Protein AF-0000000087645306 (afdb_homodimer)

Radius of gyration: 18.83 Å; Cα contacts (8 Å, |Δi|>4): 66; chains: 2; bounding box: 45×42×51 Å

Sequence (128 aa):
MVRKKKLEETFRGDCQTYAFVTKKLIEKDPSLESQLRIALIENMEDLEKQVYEQVDVYLDTICDMVRKKKLEETFRGDCQTYAFVTKKLIEKDPSLESQLRIALIENMEDLEKQVYEQVDVYLDTICD

Structure (mmCIF, N/CA/C/O backbone):
data_AF-0000000087645306-model_v1
#
loop_
_entity.id
_entity.type
_entity.pdbx_description
1 polymer 'Periphilin-1 C-terminal domain-containing protein'
#
loop_
_atom_site.group_PDB
_atom_site.id
_atom_site.type_symbol
_atom_site.label_atom_id
_atom_site.label_alt_id
_atom_site.label_comp_id
_atom_site.label_asym_id
_atom_site.label_entity_id
_atom_site.label_seq_id
_atom_site.pdbx_PDB_ins_code
_atom_site.Cartn_x
_atom_site.Cartn_y
_atom_site.Cartn_z
_atom_site.occupancy
_atom_site.B_iso_or_equiv
_atom_site.auth_seq_id
_atom_site.auth_comp_id
_atom_site.auth_asym_id
_atom_site.auth_atom_id
_atom_site.pdbx_PDB_model_num
ATOM 1 N N . MET A 1 1 ? 21.625 17.625 -5.141 1 62.09 1 MET A N 1
ATOM 2 C CA . MET A 1 1 ? 21.781 16.828 -3.932 1 62.09 1 MET A CA 1
ATOM 3 C C . MET A 1 1 ? 20.453 16.719 -3.186 1 62.09 1 MET A C 1
ATOM 5 O O . MET A 1 1 ? 20.031 15.617 -2.799 1 62.09 1 MET A O 1
ATOM 9 N N . VAL A 1 2 ? 19.703 17.781 -3.182 1 69.94 2 VAL A N 1
ATOM 10 C CA . VAL A 1 2 ? 18.484 17.859 -2.391 1 69.94 2 VAL A CA 1
ATOM 11 C C . VAL A 1 2 ? 17.375 17.047 -3.057 1 69.94 2 VAL A C 1
ATOM 13 O O . VAL A 1 2 ? 16.656 16.297 -2.387 1 69.94 2 VAL A O 1
ATOM 16 N N . ARG A 1 3 ? 17.438 16.922 -4.355 1 81.88 3 ARG A N 1
ATOM 17 C CA . ARG A 1 3 ? 16.359 16.234 -5.047 1 81.88 3 ARG A CA 1
ATOM 18 C C . ARG A 1 3 ? 16.547 14.727 -5.02 1 81.88 3 ARG A C 1
ATOM 20 O O . ARG A 1 3 ? 15.578 13.977 -4.895 1 81.88 3 ARG A O 1
ATOM 27 N N . LYS A 1 4 ? 17.797 14.453 -5.113 1 84.94 4 LYS A N 1
ATOM 28 C CA . LYS A 1 4 ? 18.094 13.023 -5.062 1 84.94 4 LYS A CA 1
ATOM 29 C C . LYS A 1 4 ? 17.656 12.422 -3.725 1 84.94 4 LYS A C 1
ATOM 31 O O . LYS A 1 4 ? 17.062 11.344 -3.684 1 84.94 4 LYS A O 1
ATOM 36 N N . LYS A 1 5 ? 17.875 13.203 -2.686 1 88.06 5 LYS A N 1
ATOM 37 C CA . LYS A 1 5 ? 17.5 12.719 -1.357 1 88.06 5 LYS A CA 1
ATOM 38 C C . LYS A 1 5 ? 15.992 12.57 -1.229 1 88.06 5 LYS A C 1
ATOM 40 O O . LYS A 1 5 ? 15.508 11.594 -0.658 1 88.06 5 LYS A O 1
ATOM 45 N N . LYS A 1 6 ? 15.305 13.477 -1.748 1 91.62 6 LYS A N 1
ATOM 46 C CA . LYS A 1 6 ? 13.844 13.406 -1.711 1 91.62 6 LYS A CA 1
ATOM 47 C C . LYS A 1 6 ? 13.328 12.219 -2.516 1 91.62 6 LYS A C 1
ATOM 49 O O . LYS A 1 6 ? 12.398 11.531 -2.092 1 91.62 6 LYS A O 1
ATOM 54 N N . LEU A 1 7 ? 13.969 11.938 -3.604 1 92.12 7 LEU A N 1
ATOM 55 C CA . LEU A 1 7 ? 13.578 10.812 -4.441 1 92.12 7 LEU A CA 1
ATOM 56 C C . LEU A 1 7 ? 13.836 9.492 -3.73 1 92.12 7 LEU A C 1
ATOM 58 O O . LEU A 1 7 ? 13.008 8.578 -3.789 1 92.12 7 LEU A O 1
ATOM 62 N N . GLU A 1 8 ? 14.914 9.484 -3.092 1 91.06 8 GLU A N 1
ATOM 63 C CA . GLU A 1 8 ? 15.266 8.281 -2.342 1 91.06 8 GLU A CA 1
ATOM 64 C C . GLU A 1 8 ? 14.281 8.031 -1.199 1 91.06 8 GLU A C 1
ATOM 66 O O . GLU A 1 8 ? 13.914 6.891 -0.924 1 91.06 8 GLU A O 1
ATOM 71 N N . GLU A 1 9 ? 13.906 9.039 -0.557 1 94.06 9 GLU A N 1
ATOM 72 C CA . GLU A 1 9 ? 12.938 8.93 0.531 1 94.06 9 GLU A CA 1
ATOM 73 C C . GLU A 1 9 ? 11.578 8.469 0.016 1 94.06 9 GLU A C 1
ATOM 75 O O . GLU A 1 9 ? 10.922 7.633 0.642 1 94.06 9 GLU A O 1
ATOM 80 N N . THR A 1 10 ? 11.188 8.953 -1.104 1 94.94 10 THR A N 1
ATOM 81 C CA . THR A 1 10 ? 9.938 8.539 -1.727 1 94.94 10 THR A CA 1
ATOM 82 C C . THR A 1 10 ? 9.992 7.07 -2.135 1 94.94 10 THR A C 1
ATOM 84 O O . THR A 1 10 ? 9.047 6.316 -1.907 1 94.94 10 THR A O 1
ATOM 87 N N . PHE A 1 11 ? 11.148 6.75 -2.645 1 96.06 11 PHE A N 1
ATOM 88 C CA . PHE A 1 11 ? 11.336 5.363 -3.055 1 96.06 11 PHE A CA 1
ATOM 89 C C . PHE A 1 11 ? 11.258 4.43 -1.854 1 96.06 11 PHE A C 1
ATOM 91 O O . PHE A 1 11 ? 10.57 3.402 -1.902 1 96.06 11 PHE A O 1
ATOM 98 N N . ARG A 1 12 ? 11.906 4.789 -0.846 1 95.5 12 ARG A N 1
ATOM 99 C CA . ARG A 1 12 ? 11.875 3.986 0.371 1 95.5 12 ARG A CA 1
ATOM 100 C C . ARG A 1 12 ? 10.445 3.854 0.9 1 95.5 12 ARG A C 1
ATOM 102 O O . ARG A 1 12 ? 10.031 2.766 1.302 1 95.5 12 ARG A O 1
ATOM 109 N N . GLY A 1 13 ? 9.719 4.906 1.001 1 97.06 13 GLY A N 1
ATOM 110 C CA . GLY A 1 13 ? 8.328 4.887 1.426 1 97.06 13 GLY A CA 1
ATOM 111 C C . GLY A 1 13 ? 7.457 3.992 0.566 1 97.06 13 GLY A C 1
ATOM 112 O O . GLY A 1 13 ? 6.633 3.236 1.085 1 97.06 13 GLY A O 1
ATOM 113 N N . ASP A 1 14 ? 7.688 4.023 -0.735 1 96.88 14 ASP A N 1
ATOM 114 C CA . ASP A 1 14 ? 6.934 3.172 -1.652 1 96.88 14 ASP A CA 1
ATOM 115 C C . ASP A 1 14 ? 7.238 1.697 -1.406 1 96.88 14 ASP A C 1
ATOM 117 O O . ASP A 1 14 ? 6.324 0.879 -1.294 1 96.88 14 ASP A O 1
ATOM 121 N N . CYS A 1 15 ? 8.531 1.447 -1.268 1 97.12 15 CYS A N 1
ATOM 122 C CA . CYS A 1 15 ? 8.93 0.069 -1.008 1 97.12 15 CYS A CA 1
ATOM 123 C C . CYS A 1 15 ? 8.258 -0.465 0.254 1 97.12 15 CYS A C 1
ATOM 125 O O . CYS A 1 15 ? 7.773 -1.598 0.272 1 97.12 15 CYS A O 1
ATOM 127 N N . GLN A 1 16 ? 8.188 0.342 1.232 1 97.62 16 GLN A N 1
ATOM 128 C CA . GLN A 1 16 ? 7.578 -0.067 2.494 1 97.62 16 GLN A CA 1
ATOM 129 C C . GLN A 1 16 ? 6.078 -0.294 2.33 1 97.62 16 GLN A C 1
ATOM 131 O O . GLN A 1 16 ? 5.535 -1.277 2.84 1 97.62 16 GLN A O 1
ATOM 136 N N . THR A 1 17 ? 5.48 0.598 1.685 1 98.25 17 THR A N 1
ATOM 137 C CA . THR A 1 17 ? 4.039 0.498 1.475 1 98.25 17 THR A CA 1
ATOM 138 C C . THR A 1 17 ? 3.695 -0.76 0.682 1 98.25 17 THR A C 1
ATOM 140 O O . THR A 1 17 ? 2.805 -1.52 1.068 1 98.25 17 THR A O 1
ATOM 143 N N . TYR A 1 18 ? 4.434 -1.032 -0.385 1 98.62 18 TYR A N 1
ATOM 144 C CA . TYR A 1 18 ? 4.188 -2.223 -1.19 1 98.62 18 TYR A CA 1
ATOM 145 C C . TYR A 1 18 ? 4.398 -3.49 -0.369 1 98.62 18 TYR A C 1
ATOM 147 O O . TYR A 1 18 ? 3.604 -4.43 -0.451 1 98.62 18 TYR A O 1
ATOM 155 N N . ALA A 1 19 ? 5.453 -3.488 0.376 1 98.56 19 ALA A N 1
ATOM 156 C CA . ALA A 1 19 ? 5.762 -4.66 1.193 1 98.56 19 ALA A CA 1
ATOM 157 C C . ALA A 1 19 ? 4.684 -4.898 2.242 1 98.56 19 ALA A C 1
ATOM 159 O O . ALA A 1 19 ? 4.254 -6.035 2.453 1 98.56 19 ALA A O 1
ATOM 160 N N . PHE A 1 20 ? 4.27 -3.846 2.912 1 98.56 20 PHE A N 1
ATOM 161 C CA . PHE A 1 20 ? 3.264 -3.957 3.965 1 98.56 20 PHE A CA 1
ATOM 162 C C . PHE A 1 20 ? 1.954 -4.5 3.406 1 98.56 20 PHE A C 1
ATOM 164 O O . PHE A 1 20 ? 1.396 -5.461 3.939 1 98.56 20 PHE A O 1
ATOM 171 N N . VAL A 1 21 ? 1.484 -3.904 2.344 1 98.56 21 VAL A N 1
ATOM 172 C CA . VAL A 1 21 ? 0.206 -4.312 1.77 1 98.56 21 VAL A CA 1
ATOM 173 C C . VAL A 1 21 ? 0.307 -5.746 1.247 1 98.56 21 VAL A C 1
ATOM 175 O O . VAL A 1 21 ? -0.593 -6.559 1.469 1 98.56 21 VAL A O 1
ATOM 178 N N . THR A 1 22 ? 1.424 -6.008 0.627 1 98.81 22 THR A N 1
ATOM 179 C CA . THR A 1 22 ? 1.621 -7.355 0.106 1 98.81 22 THR A CA 1
ATOM 180 C C . THR A 1 22 ? 1.586 -8.383 1.235 1 98.81 22 THR A C 1
ATOM 182 O O . THR A 1 22 ? 0.963 -9.438 1.103 1 98.81 22 THR A O 1
ATOM 185 N N . LYS A 1 23 ? 2.219 -8.031 2.35 1 98.75 23 LYS A N 1
ATOM 186 C CA . LYS A 1 23 ? 2.209 -8.906 3.516 1 98.75 23 LYS A CA 1
ATOM 187 C C . LYS A 1 23 ? 0.789 -9.125 4.027 1 98.75 23 LYS A C 1
ATOM 189 O O . LYS A 1 23 ? 0.413 -10.25 4.371 1 98.75 23 LYS A O 1
ATOM 194 N N . LYS A 1 24 ? -0.062 -8.094 4.047 1 98.56 24 LYS A N 1
ATOM 195 C CA . LYS A 1 24 ? -1.438 -8.188 4.523 1 98.56 24 LYS A CA 1
ATOM 196 C C . LYS A 1 24 ? -2.277 -9.07 3.598 1 98.56 24 LYS A C 1
ATOM 198 O O . LYS A 1 24 ? -3.145 -9.812 4.059 1 98.56 24 LYS A O 1
ATOM 203 N N . LEU A 1 25 ? -1.964 -9.008 2.334 1 98.56 25 LEU A N 1
ATOM 204 C CA . LEU A 1 25 ? -2.664 -9.844 1.363 1 98.56 25 LEU A CA 1
ATOM 205 C C . LEU A 1 25 ? -2.299 -11.312 1.548 1 98.56 25 LEU A C 1
ATOM 207 O O . LEU A 1 25 ? -3.17 -12.188 1.496 1 98.56 25 LEU A O 1
ATOM 211 N N . ILE A 1 26 ? -1.033 -11.562 1.793 1 98.69 26 ILE A N 1
ATOM 212 C CA . ILE A 1 26 ? -0.548 -12.922 2.004 1 98.69 26 ILE A CA 1
ATOM 213 C C . ILE A 1 26 ? -1.15 -13.492 3.287 1 98.69 26 ILE A C 1
ATOM 215 O O . ILE A 1 26 ? -1.477 -14.68 3.355 1 98.69 26 ILE A O 1
ATOM 219 N N . GLU A 1 27 ? -1.313 -12.695 4.297 1 98.12 27 GLU A N 1
ATOM 220 C CA . GLU A 1 27 ? -1.934 -13.133 5.547 1 98.12 27 GLU A CA 1
ATOM 221 C C . GLU A 1 27 ? -3.355 -13.625 5.309 1 98.12 27 GLU A C 1
ATOM 223 O O . GLU A 1 27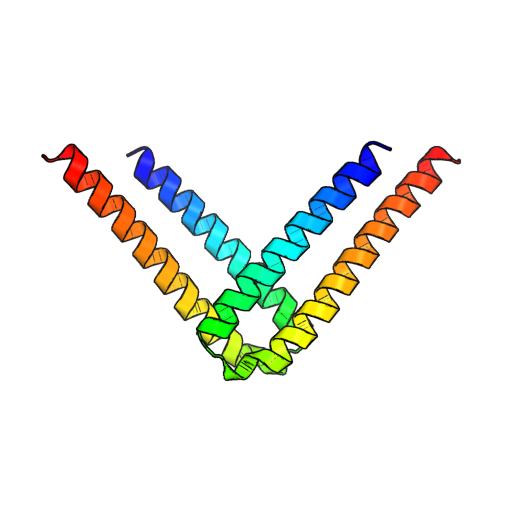 ? -3.826 -14.531 6.004 1 98.12 27 GLU A O 1
ATOM 228 N N . LYS A 1 28 ? -4.012 -13.094 4.359 1 97.62 28 LYS A N 1
ATOM 229 C CA . LYS A 1 28 ? -5.375 -13.516 4.047 1 97.62 28 LYS A CA 1
ATOM 230 C C . LYS A 1 28 ? -5.387 -14.805 3.238 1 97.62 28 LYS A C 1
ATOM 232 O O . LYS A 1 28 ? -6.324 -15.602 3.338 1 97.62 28 LYS A O 1
ATOM 237 N N . ASP A 1 29 ? -4.414 -14.953 2.35 1 97.38 29 ASP A N 1
ATOM 238 C CA . ASP A 1 29 ? -4.273 -16.172 1.554 1 97.38 29 ASP A CA 1
ATOM 239 C C . ASP A 1 29 ? -2.803 -16.547 1.388 1 97.38 29 ASP A C 1
ATOM 241 O O . ASP A 1 29 ? -2.164 -16.156 0.405 1 97.38 29 ASP A O 1
ATOM 245 N N . PRO A 1 30 ? -2.25 -17.328 2.279 1 97.56 30 PRO A N 1
ATOM 246 C CA . PRO A 1 30 ? -0.826 -17.672 2.289 1 97.56 30 PRO A CA 1
ATOM 247 C C . PRO A 1 30 ? -0.393 -18.438 1.036 1 97.56 30 PRO A C 1
ATOM 249 O O . PRO A 1 30 ? 0.803 -18.516 0.745 1 97.56 30 PRO A O 1
ATOM 252 N N . SER A 1 31 ? -1.362 -18.984 0.331 1 96.94 31 SER A N 1
ATOM 253 C CA . SER A 1 31 ? -1.011 -19.734 -0.873 1 96.94 31 SER A CA 1
ATOM 254 C C . SER A 1 31 ? -0.48 -18.812 -1.962 1 96.94 31 SER A C 1
ATOM 256 O O . SER A 1 31 ? 0.152 -19.266 -2.918 1 96.94 31 SER A O 1
ATOM 258 N N . LEU A 1 32 ? -0.688 -17.578 -1.848 1 97.44 32 LEU A N 1
ATOM 259 C CA . LEU A 1 32 ? -0.304 -16.578 -2.84 1 97.44 32 LEU A CA 1
ATOM 260 C C . LEU A 1 32 ? 1.117 -16.078 -2.594 1 97.44 32 LEU A C 1
ATOM 262 O O . LEU A 1 32 ? 1.655 -15.305 -3.385 1 97.44 32 LEU A O 1
ATOM 266 N N . GLU A 1 33 ? 1.777 -16.5 -1.559 1 97.94 33 GLU A N 1
ATOM 267 C CA . GLU A 1 33 ? 3.033 -15.914 -1.104 1 97.94 33 GLU A CA 1
ATOM 268 C C . GLU A 1 33 ? 4.07 -15.891 -2.223 1 97.94 33 GLU A C 1
ATOM 270 O O . GLU A 1 33 ? 4.66 -14.844 -2.508 1 97.94 33 GLU A O 1
ATOM 275 N N . SER A 1 34 ? 4.27 -17 -2.877 1 98.31 34 SER A N 1
ATOM 276 C CA . SER A 1 34 ? 5.328 -17.078 -3.881 1 98.31 34 SER A CA 1
ATOM 277 C C . SER A 1 34 ? 5.055 -16.141 -5.051 1 98.31 34 SER A C 1
ATOM 279 O O . SER A 1 34 ? 5.941 -15.391 -5.473 1 98.31 34 SER A O 1
ATOM 281 N N . GLN A 1 35 ? 3.824 -16.156 -5.539 1 98 35 GLN A N 1
ATOM 282 C CA . GLN A 1 35 ? 3.473 -15.305 -6.672 1 98 35 GLN A CA 1
ATOM 283 C C . GLN A 1 35 ? 3.531 -13.828 -6.289 1 98 35 GLN A C 1
ATOM 285 O O . GLN A 1 35 ? 4.023 -13.008 -7.062 1 98 35 GLN A O 1
ATOM 290 N N . LEU A 1 36 ? 3.105 -13.57 -5.137 1 98.44 36 LEU A N 1
ATOM 291 C CA . LEU A 1 36 ? 3.092 -12.18 -4.703 1 98.44 36 LEU A CA 1
ATOM 292 C C . LEU A 1 36 ? 4.504 -11.68 -4.434 1 98.44 36 LEU A C 1
ATOM 294 O O . LEU A 1 36 ? 4.809 -10.5 -4.66 1 98.44 36 LEU A O 1
ATOM 298 N N . ARG A 1 37 ? 5.371 -12.547 -3.99 1 97.88 37 ARG A N 1
ATOM 299 C CA . ARG A 1 37 ? 6.766 -12.164 -3.801 1 97.88 37 ARG A CA 1
ATOM 300 C C . ARG A 1 37 ? 7.414 -11.781 -5.125 1 97.88 37 ARG A C 1
ATOM 302 O O . ARG A 1 37 ? 8.148 -10.789 -5.203 1 97.88 37 ARG A O 1
ATOM 309 N N . ILE A 1 38 ? 7.137 -12.5 -6.16 1 98.62 38 ILE A N 1
ATOM 310 C CA . ILE A 1 38 ? 7.688 -12.219 -7.48 1 98.62 38 ILE A CA 1
ATOM 311 C C . ILE A 1 38 ? 7.145 -10.891 -8 1 98.62 38 ILE A C 1
ATOM 313 O O . ILE A 1 38 ? 7.91 -10.047 -8.477 1 98.62 38 ILE A O 1
ATOM 317 N N . ALA A 1 39 ? 5.816 -10.758 -7.879 1 98.19 39 ALA A N 1
ATOM 318 C CA . ALA A 1 39 ? 5.18 -9.523 -8.336 1 98.19 39 ALA A CA 1
ATOM 319 C C . ALA A 1 39 ? 5.715 -8.32 -7.574 1 98.19 39 ALA A C 1
ATOM 321 O O . ALA A 1 39 ? 5.922 -7.25 -8.156 1 98.19 39 ALA A O 1
ATOM 322 N N . LEU A 1 40 ? 5.957 -8.43 -6.273 1 98.38 40 LEU A N 1
ATOM 323 C CA . LEU A 1 40 ? 6.496 -7.359 -5.441 1 98.38 40 LEU A CA 1
ATOM 324 C C . LEU A 1 40 ? 7.895 -6.965 -5.906 1 98.38 40 LEU A C 1
ATOM 326 O O . LEU A 1 40 ? 8.195 -5.777 -6.047 1 98.38 40 LEU A O 1
ATOM 330 N N . ILE A 1 41 ? 8.727 -7.93 -6.168 1 98.31 41 ILE A N 1
ATOM 331 C CA . ILE A 1 41 ? 10.102 -7.684 -6.605 1 98.31 41 ILE A CA 1
ATOM 332 C C . ILE A 1 41 ? 10.086 -6.93 -7.934 1 98.31 41 ILE A C 1
ATOM 334 O O . ILE A 1 41 ? 10.805 -5.938 -8.094 1 98.31 41 ILE A O 1
ATOM 338 N N . GLU A 1 42 ? 9.281 -7.34 -8.805 1 98.06 42 GLU A N 1
ATOM 339 C CA . GLU A 1 42 ? 9.18 -6.672 -10.102 1 98.06 42 GLU A CA 1
ATOM 340 C C . GLU A 1 42 ? 8.703 -5.234 -9.945 1 98.06 42 GLU A C 1
ATOM 342 O O . GLU A 1 42 ? 9.164 -4.34 -10.656 1 98.06 42 GLU A O 1
ATOM 347 N N . ASN A 1 43 ? 7.773 -5.055 -9.062 1 97.81 43 ASN A N 1
ATOM 348 C CA . ASN A 1 43 ? 7.289 -3.699 -8.812 1 97.81 43 ASN A CA 1
ATOM 349 C C . ASN A 1 43 ? 8.367 -2.822 -8.195 1 97.81 43 ASN A C 1
ATOM 351 O O . ASN A 1 43 ? 8.5 -1.647 -8.547 1 97.81 43 ASN A O 1
ATOM 355 N N . MET A 1 44 ? 9.133 -3.334 -7.254 1 97.38 44 MET A N 1
ATOM 356 C CA . MET A 1 44 ? 10.211 -2.574 -6.625 1 97.38 44 MET A CA 1
ATOM 357 C C . MET A 1 44 ? 11.289 -2.211 -7.641 1 97.38 44 MET A C 1
ATOM 359 O O . MET A 1 44 ? 11.875 -1.129 -7.57 1 97.38 44 MET A O 1
ATOM 363 N N . GLU A 1 45 ? 11.484 -3.066 -8.578 1 96.75 45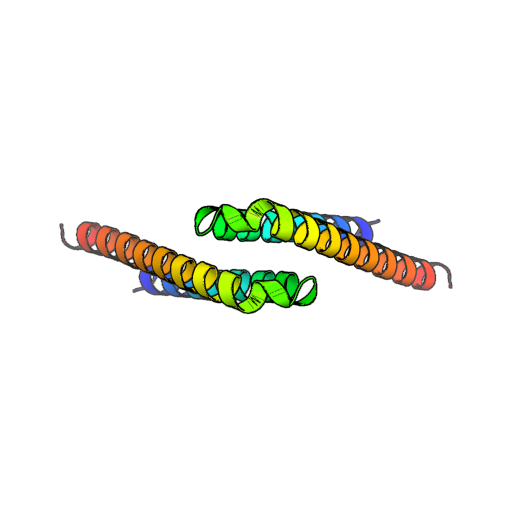 GLU A N 1
ATOM 364 C CA . GLU A 1 45 ? 12.406 -2.781 -9.68 1 96.75 45 GLU A CA 1
ATOM 365 C C . GLU A 1 45 ? 11.891 -1.638 -10.547 1 96.75 45 GLU A C 1
ATOM 367 O O . GLU A 1 45 ? 12.656 -0.761 -10.945 1 96.75 45 GLU A O 1
ATOM 372 N N . ASP A 1 46 ? 10.68 -1.725 -10.836 1 96.56 46 ASP A N 1
ATOM 373 C CA . ASP A 1 46 ? 10.078 -0.663 -11.633 1 96.56 46 ASP A CA 1
ATOM 374 C C . ASP A 1 46 ? 10.164 0.682 -10.914 1 96.56 46 ASP A C 1
ATOM 376 O O . ASP A 1 46 ? 10.406 1.714 -11.539 1 96.56 46 ASP A O 1
ATOM 380 N N . LEU A 1 47 ? 9.891 0.672 -9.633 1 96 47 LEU A N 1
ATOM 381 C CA . LEU A 1 47 ? 9.992 1.887 -8.836 1 96 47 LEU A CA 1
ATOM 382 C C . LEU A 1 47 ? 11.422 2.428 -8.844 1 96 47 LEU A C 1
ATOM 384 O O . LEU A 1 47 ? 11.625 3.639 -8.938 1 96 47 LEU A O 1
ATOM 388 N N . GLU A 1 48 ? 12.352 1.577 -8.773 1 95.12 48 GLU A N 1
ATOM 389 C CA . GLU A 1 48 ? 13.75 1.989 -8.789 1 95.12 48 GLU A CA 1
ATOM 390 C C . GLU A 1 48 ? 14.109 2.662 -10.117 1 95.12 48 GLU A C 1
ATOM 392 O O . GLU A 1 48 ? 14.781 3.697 -10.125 1 95.12 48 GLU A O 1
ATOM 397 N N . LYS A 1 49 ? 13.695 2.064 -11.133 1 94.81 49 LYS A N 1
ATOM 398 C CA . LYS A 1 49 ? 13.969 2.623 -12.453 1 94.81 49 LYS A CA 1
ATOM 399 C C . LYS A 1 49 ? 13.383 4.027 -12.586 1 94.81 49 LYS A C 1
ATOM 401 O O . LYS A 1 49 ? 13.984 4.898 -13.211 1 94.81 49 LYS A O 1
ATOM 406 N N . GLN A 1 50 ? 12.25 4.188 -12.055 1 91.75 50 GLN A N 1
ATOM 407 C CA . GLN A 1 50 ? 11.594 5.492 -12.109 1 91.75 50 GLN A CA 1
ATOM 408 C C . GLN A 1 50 ? 12.406 6.543 -11.359 1 91.75 50 GLN A C 1
ATOM 410 O O . GLN A 1 50 ? 12.445 7.707 -11.766 1 91.75 50 GLN A O 1
ATOM 415 N N . VAL A 1 51 ? 13.023 6.113 -10.242 1 91.62 51 VAL A N 1
ATOM 416 C CA . VAL A 1 51 ? 13.875 7.023 -9.484 1 91.62 51 VAL A CA 1
ATOM 417 C C . VAL A 1 51 ? 15.055 7.461 -10.344 1 91.62 51 VAL A C 1
ATOM 419 O O . VAL A 1 51 ? 15.383 8.648 -10.398 1 91.62 51 VAL A O 1
ATOM 422 N N . TYR A 1 52 ? 15.664 6.52 -11.031 1 89.06 52 TYR A N 1
ATOM 423 C CA . TYR A 1 52 ? 16.812 6.836 -11.883 1 89.06 52 TYR A CA 1
ATOM 424 C C . TYR A 1 52 ? 16.422 7.805 -12.992 1 89.06 52 TYR A C 1
ATOM 426 O O . TYR A 1 52 ? 17.172 8.734 -13.305 1 89.06 52 TYR A O 1
ATOM 434 N N . GLU A 1 53 ? 15.281 7.508 -13.555 1 90.38 53 GLU A N 1
ATOM 435 C CA . GLU A 1 53 ? 14.805 8.391 -14.617 1 90.38 53 GLU A CA 1
ATOM 436 C C . GLU A 1 53 ? 14.648 9.82 -14.117 1 90.38 53 GLU A C 1
ATOM 438 O O . GLU A 1 53 ? 14.977 10.773 -14.828 1 90.38 53 GLU A O 1
ATOM 443 N N . GLN A 1 54 ? 14.242 9.945 -12.922 1 89.69 54 GLN A N 1
ATOM 444 C CA . GLN A 1 54 ? 14.023 11.273 -12.352 1 89.69 54 GLN A CA 1
ATOM 445 C C . GLN A 1 54 ? 15.352 11.961 -12.039 1 89.69 54 GLN A C 1
ATOM 447 O O . GLN A 1 54 ? 15.477 13.172 -12.203 1 89.69 54 GLN A O 1
ATOM 452 N N . VAL A 1 55 ? 16.266 11.203 -11.57 1 87.88 55 VAL A N 1
ATOM 453 C CA . VAL A 1 55 ? 17.594 11.75 -11.266 1 87.88 55 VAL A CA 1
ATOM 454 C C . VAL A 1 55 ? 18.281 12.164 -12.555 1 87.88 55 VAL A C 1
ATOM 456 O O . VAL A 1 55 ? 18.938 13.211 -12.609 1 87.88 55 VAL A O 1
ATOM 459 N N . ASP A 1 56 ? 18.188 11.336 -13.625 1 85.69 56 ASP A N 1
ATOM 460 C CA . ASP A 1 56 ? 18.797 11.633 -14.922 1 85.69 56 ASP A CA 1
ATOM 461 C C . ASP A 1 56 ? 18.25 12.938 -15.5 1 85.69 56 ASP A C 1
ATOM 463 O O . ASP A 1 56 ? 19.016 13.742 -16.047 1 85.69 56 ASP A O 1
ATOM 467 N N . VAL A 1 57 ? 16.984 13.047 -15.391 1 84.56 57 VAL A N 1
ATOM 468 C CA . VAL A 1 57 ? 16.359 14.25 -15.922 1 84.56 57 VAL A CA 1
ATOM 469 C C . VAL A 1 57 ? 16.859 15.469 -15.164 1 84.56 57 VAL A C 1
ATOM 471 O O . VAL A 1 57 ? 17.109 16.516 -15.758 1 84.56 57 VAL A O 1
ATOM 474 N N . TYR A 1 58 ? 16.984 15.273 -13.875 1 84.5 58 TYR A N 1
ATOM 475 C CA . TYR A 1 58 ? 17.469 16.375 -13.039 1 84.5 58 TYR A CA 1
ATOM 476 C C . TYR A 1 58 ? 18.906 16.734 -13.383 1 84.5 58 TYR A C 1
ATOM 478 O O . TYR A 1 58 ? 19.25 17.906 -13.469 1 84.5 58 TYR A O 1
ATOM 486 N N . LEU A 1 59 ? 19.75 15.75 -13.578 1 83.38 59 LEU A N 1
ATOM 487 C CA . LEU A 1 59 ? 21.141 15.984 -13.93 1 83.38 59 LEU A CA 1
ATOM 488 C C . LEU A 1 59 ? 21.25 16.656 -15.297 1 83.38 59 LEU A C 1
ATOM 490 O O . LEU A 1 59 ? 22.094 17.531 -15.492 1 83.38 59 LEU A O 1
ATOM 494 N N . ASP A 1 60 ? 20.5 16.266 -16.266 1 84.38 60 ASP A N 1
ATOM 495 C CA . ASP A 1 60 ? 20.484 16.875 -17.594 1 84.38 60 ASP A CA 1
ATOM 496 C C . ASP A 1 60 ? 20.078 18.344 -17.516 1 84.38 60 ASP A C 1
ATOM 498 O O . ASP A 1 60 ? 20.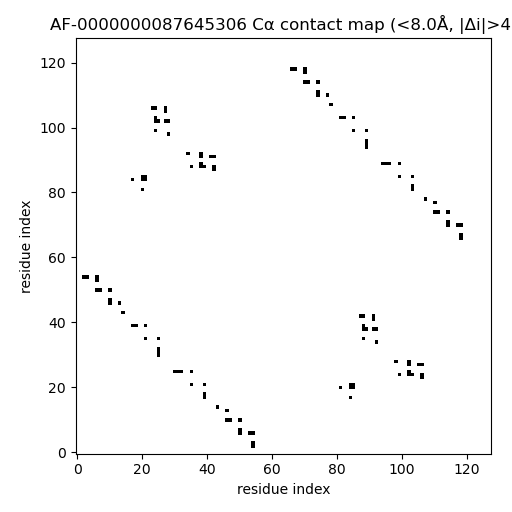594 19.172 -18.281 1 84.38 60 ASP A O 1
ATOM 502 N N . THR A 1 61 ? 19.219 18.625 -16.594 1 81.69 61 THR A N 1
ATOM 503 C CA . THR A 1 61 ? 18.703 19.984 -16.469 1 81.69 61 THR A CA 1
ATOM 504 C C . THR A 1 61 ? 19.75 20.906 -15.859 1 81.69 61 THR A C 1
ATOM 506 O O . THR A 1 61 ? 19.812 22.094 -16.188 1 81.69 61 THR A O 1
ATOM 509 N N . ILE A 1 62 ? 20.609 20.328 -15.023 1 78.69 62 ILE A N 1
ATOM 510 C CA . ILE A 1 62 ? 21.625 21.156 -14.375 1 78.69 62 ILE A CA 1
ATOM 511 C C . ILE A 1 62 ? 22.859 21.234 -15.25 1 78.69 62 ILE A C 1
ATOM 513 O O . ILE A 1 62 ? 23.594 22.234 -15.227 1 78.69 62 ILE A O 1
ATOM 517 N N . CYS A 1 63 ? 23.203 20.297 -16 1 73.56 63 CYS A N 1
ATOM 518 C CA . CYS A 1 63 ? 24.422 20.219 -16.812 1 73.56 63 CYS A CA 1
ATOM 519 C C . CYS A 1 63 ? 24.2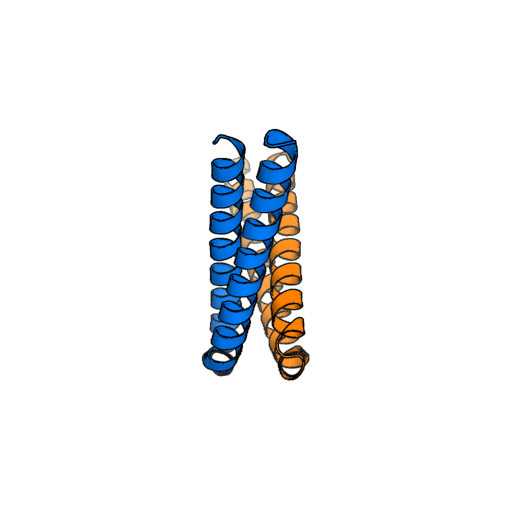5 20.953 -18.125 1 73.56 63 CYS A C 1
ATOM 521 O O . CYS A 1 63 ? 25.234 21.297 -18.781 1 73.56 63 CYS A O 1
ATOM 523 N N . ASP A 1 64 ? 23.125 21.203 -18.625 1 61.78 64 ASP A N 1
ATOM 524 C CA . ASP A 1 64 ? 22.906 22.078 -19.781 1 61.78 64 ASP A CA 1
ATOM 525 C C . ASP A 1 64 ? 22.875 23.547 -19.359 1 61.78 64 ASP A C 1
ATOM 527 O O . ASP A 1 64 ? 23.359 24.406 -20.094 1 61.78 64 ASP A O 1
ATOM 531 N N . MET B 1 1 ? -16.875 14.211 17.453 1 62.66 1 MET B N 1
ATOM 532 C CA . MET B 1 1 ? -17.109 14.508 16.047 1 62.66 1 MET B CA 1
ATOM 533 C C . MET B 1 1 ? -15.781 14.594 15.281 1 62.66 1 MET B C 1
ATOM 535 O O . MET B 1 1 ? -15.633 13.977 14.227 1 62.66 1 MET B O 1
ATOM 539 N N . VAL B 1 2 ? -14.812 15.148 15.914 1 69.75 2 VAL B N 1
ATOM 540 C CA . VAL B 1 2 ? -13.531 15.422 15.273 1 69.75 2 VAL B CA 1
ATOM 541 C C . VAL B 1 2 ? -12.742 14.125 15.109 1 69.75 2 VAL B C 1
ATOM 543 O O . VAL B 1 2 ? -12.164 13.875 14.055 1 69.75 2 VAL B O 1
ATOM 546 N N . ARG B 1 3 ? -12.961 13.18 15.984 1 81.88 3 ARG B N 1
ATOM 547 C CA . ARG B 1 3 ? -12.148 11.969 15.93 1 81.88 3 ARG B CA 1
ATOM 548 C C . ARG B 1 3 ? -12.703 10.984 14.906 1 81.88 3 ARG B C 1
ATOM 550 O O . ARG B 1 3 ? -11.938 10.305 14.211 1 81.88 3 ARG B O 1
ATOM 557 N N . LYS B 1 4 ? -13.992 11.031 14.938 1 84.62 4 LYS B N 1
ATOM 558 C CA . LYS B 1 4 ? -14.617 10.141 13.961 1 84.62 4 LYS B CA 1
ATOM 559 C C . LYS B 1 4 ? -14.219 10.523 12.531 1 84.62 4 LYS B C 1
ATOM 561 O O . LYS B 1 4 ? -13.906 9.648 11.719 1 84.62 4 LYS B O 1
ATOM 566 N N . LYS B 1 5 ? -14.156 11.82 12.344 1 87.69 5 LYS B N 1
ATOM 567 C CA . LYS B 1 5 ? -13.789 12.289 11.008 1 87.69 5 LYS B CA 1
ATOM 568 C C . LYS B 1 5 ? -12.352 11.898 10.672 1 87.69 5 LYS B C 1
ATOM 570 O O . LYS B 1 5 ? -12.07 11.484 9.547 1 87.69 5 LYS B O 1
ATOM 575 N N . LYS B 1 6 ? -11.5 12.008 11.578 1 91.56 6 LYS B N 1
ATOM 576 C CA . LYS B 1 6 ? -10.109 11.625 11.359 1 91.56 6 LYS B CA 1
ATOM 577 C C . LYS B 1 6 ? -9.984 10.133 11.094 1 91.56 6 LYS B C 1
ATOM 579 O O . LYS B 1 6 ? -9.211 9.711 10.227 1 91.56 6 LYS B O 1
ATOM 584 N N . LEU B 1 7 ? -10.781 9.344 11.75 1 92.06 7 LEU B N 1
ATOM 585 C CA . LEU B 1 7 ? -10.766 7.895 11.562 1 92.06 7 LEU B CA 1
ATOM 586 C C . LEU B 1 7 ? -11.266 7.52 10.172 1 92.06 7 LEU B C 1
ATOM 588 O O . LEU B 1 7 ? -10.695 6.648 9.516 1 92.06 7 LEU B O 1
ATOM 592 N N . GLU B 1 8 ? -12.242 8.227 9.812 1 91.06 8 GLU B N 1
ATOM 593 C CA . GLU B 1 8 ? -12.797 7.992 8.484 1 91.06 8 GLU B CA 1
ATOM 594 C C . GLU B 1 8 ? -11.797 8.352 7.395 1 91.06 8 GLU B C 1
ATOM 596 O O . GLU B 1 8 ? -11.695 7.652 6.383 1 91.06 8 GLU B O 1
ATOM 601 N N . GLU B 1 9 ? -11.117 9.398 7.578 1 94.06 9 GLU B N 1
ATOM 602 C CA . GLU B 1 9 ? -10.102 9.82 6.613 1 94.06 9 GLU B CA 1
ATOM 603 C C . GLU B 1 9 ? -8.953 8.82 6.551 1 94.06 9 GLU B C 1
ATOM 605 O O . GLU B 1 9 ? -8.461 8.5 5.469 1 94.06 9 GLU B O 1
ATOM 610 N N . THR B 1 10 ? -8.586 8.297 7.652 1 94.81 10 THR B N 1
ATOM 611 C CA . THR B 1 10 ? -7.547 7.277 7.707 1 94.81 10 THR B CA 1
ATOM 612 C C . THR B 1 10 ? -8 5.996 7.02 1 94.81 10 THR B C 1
ATOM 614 O O . THR B 1 10 ? -7.25 5.395 6.254 1 94.81 10 THR B O 1
ATOM 617 N N . PHE B 1 11 ? -9.258 5.73 7.258 1 96 11 PHE B N 1
ATOM 618 C CA . PHE B 1 11 ? -9.812 4.535 6.637 1 96 11 PHE B CA 1
ATOM 619 C C . PHE B 1 11 ? -9.844 4.68 5.117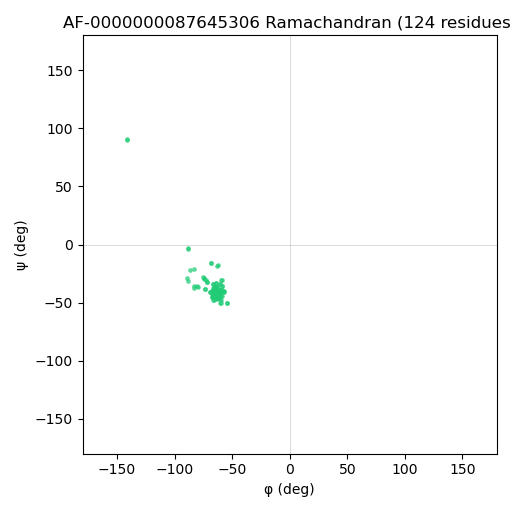 1 96 11 PHE B C 1
ATOM 621 O O . PHE B 1 11 ? -9.438 3.768 4.395 1 96 11 PHE B O 1
ATOM 628 N N . ARG B 1 12 ? -10.258 5.766 4.703 1 95.62 12 ARG B N 1
ATOM 629 C CA . ARG B 1 12 ? -10.305 6.023 3.268 1 95.62 12 ARG B CA 1
ATOM 630 C C . ARG B 1 12 ? -8.914 5.941 2.652 1 95.62 12 ARG B C 1
ATOM 632 O O . ARG B 1 12 ? -8.734 5.355 1.583 1 95.62 12 ARG B O 1
ATOM 639 N N . GLY B 1 13 ? -7.934 6.555 3.24 1 97.06 13 GLY B N 1
ATOM 640 C CA . GLY B 1 13 ? -6.559 6.488 2.777 1 97.06 13 GLY B CA 1
ATOM 641 C C . GLY B 1 13 ? -6.016 5.074 2.717 1 97.06 13 GLY B C 1
ATOM 642 O O . GLY B 1 13 ? -5.355 4.695 1.745 1 97.06 13 GLY B O 1
ATOM 643 N N . ASP B 1 14 ? -6.363 4.254 3.717 1 96.88 14 ASP B N 1
ATOM 644 C CA . ASP B 1 14 ? -5.938 2.859 3.734 1 96.88 14 ASP B CA 1
ATOM 645 C C . ASP B 1 14 ? -6.57 2.078 2.584 1 96.88 14 ASP B C 1
ATOM 647 O O . ASP B 1 14 ? -5.883 1.357 1.861 1 96.88 14 ASP B O 1
ATOM 651 N N . CYS B 1 15 ? -7.852 2.311 2.428 1 97 15 CYS B N 1
ATOM 652 C CA . CYS B 1 15 ? -8.555 1.629 1.344 1 97 15 CYS B CA 1
ATOM 653 C C . CYS B 1 15 ? -7.914 1.946 -0.003 1 97 15 CYS B C 1
ATOM 655 O O . CYS B 1 15 ? -7.719 1.053 -0.828 1 97 15 CYS B O 1
ATOM 657 N N . GLN B 1 16 ? -7.551 3.152 -0.187 1 97.44 16 GLN B N 1
ATOM 658 C CA . GLN B 1 16 ? -6.938 3.57 -1.442 1 97.44 16 GLN B CA 1
ATOM 659 C C . GLN B 1 16 ? -5.559 2.938 -1.617 1 97.44 16 GLN B C 1
ATOM 661 O O . GLN B 1 16 ? -5.223 2.465 -2.705 1 97.44 16 GLN B O 1
ATOM 666 N N . THR B 1 17 ? -4.82 2.979 -0.584 1 98.25 17 THR B N 1
ATOM 667 C CA . THR B 1 17 ? -3.473 2.42 -0.635 1 98.25 17 THR B CA 1
ATOM 668 C C . THR B 1 17 ? -3.52 0.926 -0.943 1 98.25 17 THR B C 1
ATOM 670 O O . THR B 1 17 ? -2.803 0.445 -1.824 1 98.25 17 THR B O 1
ATOM 673 N N . TYR B 1 18 ? -4.402 0.189 -0.29 1 98.62 18 TYR B N 1
ATOM 674 C CA . TYR B 1 18 ? -4.527 -1.244 -0.527 1 98.62 18 TYR B CA 1
ATOM 675 C C . TYR B 1 18 ? -4.957 -1.524 -1.962 1 98.62 18 TYR B C 1
ATOM 677 O O . TYR B 1 18 ? -4.426 -2.428 -2.611 1 98.62 18 TYR B O 1
ATOM 685 N N . ALA B 1 19 ? -5.902 -0.78 -2.393 1 98.5 19 ALA B N 1
ATOM 686 C CA . ALA B 1 19 ? -6.402 -0.969 -3.752 1 98.5 19 ALA B CA 1
ATOM 687 C C . ALA B 1 19 ? -5.316 -0.686 -4.781 1 98.5 19 ALA B C 1
ATOM 689 O O . ALA B 1 19 ? -5.152 -1.438 -5.746 1 98.5 19 ALA B O 1
ATOM 690 N N . PHE B 1 20 ? -4.605 0.423 -4.609 1 98.5 20 PHE B N 1
ATOM 691 C CA . PHE B 1 20 ? -3.559 0.813 -5.547 1 98.5 20 PHE B CA 1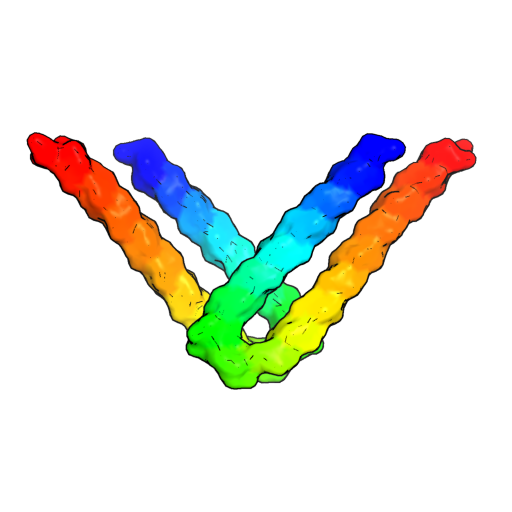
ATOM 692 C C . PHE B 1 20 ? -2.477 -0.258 -5.629 1 98.5 20 PHE B C 1
ATOM 694 O O . PHE B 1 20 ? -2.115 -0.7 -6.723 1 98.5 20 PHE B O 1
ATOM 701 N N . VAL B 1 21 ? -1.977 -0.686 -4.488 1 98.56 21 VAL B N 1
ATOM 702 C CA . VAL B 1 21 ? -0.9 -1.67 -4.461 1 98.56 21 VAL B CA 1
ATOM 703 C C . VAL B 1 21 ? -1.396 -2.994 -5.039 1 98.56 21 VAL B C 1
ATOM 705 O O . VAL B 1 21 ? -0.7 -3.631 -5.836 1 98.56 21 VAL B O 1
ATOM 708 N N . THR B 1 22 ? -2.602 -3.324 -4.672 1 98.81 22 THR B N 1
ATOM 709 C CA . THR B 1 22 ? -3.17 -4.566 -5.18 1 98.81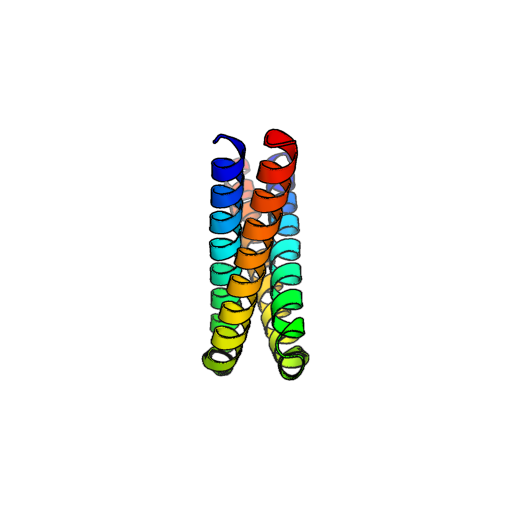 22 THR B CA 1
ATOM 710 C C . THR B 1 22 ? -3.273 -4.527 -6.703 1 98.81 22 THR B C 1
ATOM 712 O O . THR B 1 22 ? -2.943 -5.508 -7.379 1 98.81 22 THR B O 1
ATOM 715 N N . LYS B 1 23 ? -3.68 -3.379 -7.219 1 98.75 23 LYS B N 1
ATOM 716 C CA . LYS B 1 23 ? -3.766 -3.205 -8.664 1 98.75 23 LYS B CA 1
ATOM 717 C C . LYS B 1 23 ? -2.396 -3.363 -9.32 1 98.75 23 LYS B C 1
ATOM 719 O O . LYS B 1 23 ? -2.273 -4.004 -10.367 1 98.75 23 LYS B O 1
ATOM 724 N N . LYS B 1 24 ? -1.328 -2.828 -8.719 1 98.56 24 LYS B N 1
ATOM 725 C CA . LYS B 1 24 ? 0.024 -2.916 -9.258 1 98.56 24 LYS B CA 1
ATOM 726 C C . LYS B 1 24 ? 0.528 -4.355 -9.25 1 98.56 24 LYS B C 1
ATOM 728 O O . LYS B 1 24 ? 1.23 -4.777 -10.172 1 98.56 24 LYS B O 1
ATOM 733 N N . LEU B 1 25 ? 0.112 -5.086 -8.258 1 98.62 25 LEU B N 1
ATOM 734 C CA . LEU B 1 25 ? 0.485 -6.496 -8.18 1 98.62 25 LEU B CA 1
ATOM 735 C C . LEU B 1 25 ? -0.204 -7.301 -9.273 1 98.62 25 LEU B C 1
ATOM 737 O O . LEU B 1 25 ? 0.42 -8.156 -9.906 1 98.62 25 LEU B O 1
ATOM 741 N N . ILE B 1 26 ? -1.447 -7.004 -9.516 1 98.69 26 ILE B N 1
ATOM 742 C CA . ILE B 1 26 ? -2.223 -7.688 -10.547 1 98.69 26 ILE B CA 1
ATOM 743 C C . ILE B 1 26 ? -1.648 -7.359 -11.922 1 98.69 26 ILE B C 1
ATOM 745 O O . ILE B 1 26 ? -1.611 -8.219 -12.805 1 98.69 26 ILE B O 1
ATOM 749 N N . GLU B 1 27 ? -1.202 -6.156 -12.133 1 98.12 27 GLU B N 1
ATOM 750 C CA . GLU B 1 27 ? -0.583 -5.766 -13.391 1 98.12 27 GLU B CA 1
ATOM 751 C C . GLU B 1 27 ? 0.645 -6.621 -13.695 1 98.12 27 GLU B C 1
ATOM 753 O O . GLU B 1 27 ? 0.947 -6.895 -14.859 1 98.12 27 GLU B O 1
ATOM 758 N N . LYS B 1 28 ? 1.307 -7.059 -12.695 1 97.69 28 LYS B N 1
ATOM 759 C CA . LYS B 1 28 ? 2.492 -7.891 -12.883 1 97.69 28 LYS B CA 1
ATOM 760 C C . LYS B 1 28 ? 2.107 -9.344 -13.164 1 97.69 28 LYS B C 1
ATOM 762 O O . LYS B 1 28 ? 2.828 -10.055 -13.867 1 97.69 28 LYS B O 1
ATOM 767 N N . ASP B 1 29 ? 1.043 -9.805 -12.523 1 97.5 29 ASP B N 1
ATOM 768 C CA . ASP B 1 29 ? 0.532 -11.148 -12.75 1 97.5 29 ASP B CA 1
ATOM 769 C C . ASP B 1 29 ? -0.995 -11.164 -12.742 1 97.5 29 ASP B C 1
ATOM 771 O O . ASP B 1 29 ? -1.613 -11.414 -11.703 1 97.5 29 ASP B O 1
ATOM 775 N N . PRO B 1 30 ? -1.64 -10.992 -13.859 1 97.62 30 PRO B N 1
ATOM 776 C CA . PRO B 1 30 ? -3.096 -10.883 -13.969 1 97.62 30 PRO B CA 1
ATOM 777 C C . PRO B 1 30 ? -3.818 -12.148 -13.523 1 97.62 30 PRO B C 1
ATOM 779 O O . PRO B 1 30 ? -5.02 -12.117 -13.25 1 97.62 30 PRO B O 1
ATOM 782 N N . SER B 1 31 ? -3.08 -13.234 -13.477 1 97 31 SER B N 1
ATOM 783 C CA . SER B 1 31 ? -3.717 -14.484 -13.07 1 97 31 SER B CA 1
ATOM 784 C C . SER B 1 31 ? -4.113 -14.453 -11.594 1 97 31 SER B C 1
ATOM 786 O O . SER B 1 31 ? -4.922 -15.266 -11.148 1 97 31 SER B O 1
ATOM 788 N N . LEU B 1 32 ? -3.604 -13.562 -10.867 1 97.5 32 LEU B N 1
ATOM 789 C CA . LEU B 1 32 ? -3.83 -13.445 -9.43 1 97.5 32 LEU B CA 1
ATOM 790 C C . LEU B 1 32 ? -5.055 -12.586 -9.141 1 97.5 32 LEU B C 1
ATOM 792 O O . LEU B 1 32 ? -5.461 -12.445 -7.984 1 97.5 32 LEU B O 1
ATOM 796 N N . GLU B 1 33 ? -5.691 -12.031 -10.125 1 97.94 33 GLU B N 1
ATOM 797 C CA . GLU B 1 33 ? -6.719 -11.016 -9.938 1 97.94 33 GLU B CA 1
ATOM 798 C C . GLU B 1 33 ? -7.82 -11.508 -9 1 97.94 33 GLU B C 1
ATOM 800 O O . GLU B 1 33 ? -8.164 -10.828 -8.031 1 97.94 33 GLU B O 1
ATOM 805 N N . SER B 1 34 ? -8.344 -12.672 -9.25 1 98.25 34 SER B N 1
ATOM 806 C CA . SER B 1 34 ? -9.477 -13.148 -8.469 1 98.25 34 SER B CA 1
ATOM 807 C C . SER B 1 34 ? -9.094 -13.352 -7.004 1 98.25 34 SER B C 1
ATOM 809 O O . SER B 1 34 ? -9.812 -12.906 -6.102 1 98.25 34 SER B O 1
ATOM 811 N N . GLN B 1 35 ? -7.969 -13.992 -6.77 1 97.94 35 GLN B N 1
ATOM 812 C CA . GLN B 1 35 ? -7.531 -14.25 -5.398 1 97.94 35 GLN B CA 1
ATOM 813 C C . GLN B 1 35 ? -7.195 -12.953 -4.676 1 97.94 35 GLN B C 1
ATOM 815 O O . GLN B 1 35 ? -7.543 -12.781 -3.506 1 97.94 35 GLN B O 1
ATOM 820 N N . LEU B 1 36 ? -6.602 -12.094 -5.395 1 98.44 36 LEU B N 1
ATOM 821 C CA . LEU B 1 36 ? -6.211 -10.836 -4.77 1 98.44 36 LEU B CA 1
ATOM 822 C C . LEU B 1 36 ? -7.43 -9.961 -4.488 1 98.44 36 LEU B C 1
ATOM 824 O O . LEU B 1 36 ? -7.457 -9.227 -3.5 1 98.44 36 LEU B O 1
ATOM 828 N N . ARG B 1 37 ? -8.422 -10.062 -5.316 1 97.88 37 ARG B N 1
ATOM 829 C CA . ARG B 1 37 ? -9.656 -9.328 -5.055 1 97.88 37 ARG B CA 1
ATOM 830 C C . ARG B 1 37 ? -10.32 -9.805 -3.766 1 97.88 37 ARG B C 1
ATOM 832 O O . ARG B 1 37 ? -10.797 -9 -2.967 1 97.88 37 ARG B O 1
ATOM 839 N N . ILE B 1 38 ? -10.328 -11.07 -3.523 1 98.56 38 ILE B N 1
ATOM 840 C CA . ILE B 1 38 ? -10.914 -11.648 -2.32 1 98.56 38 ILE B CA 1
ATOM 841 C C . ILE B 1 38 ? -10.125 -11.203 -1.093 1 98.56 38 ILE B C 1
ATOM 843 O O . ILE B 1 38 ? -10.703 -10.766 -0.099 1 98.56 38 ILE B O 1
ATOM 847 N N . ALA B 1 39 ? -8.797 -11.344 -1.23 1 98.19 39 ALA B N 1
ATOM 848 C CA . ALA B 1 39 ? -7.934 -10.945 -0.123 1 98.19 39 ALA B CA 1
ATOM 849 C C . ALA B 1 39 ? -8.094 -9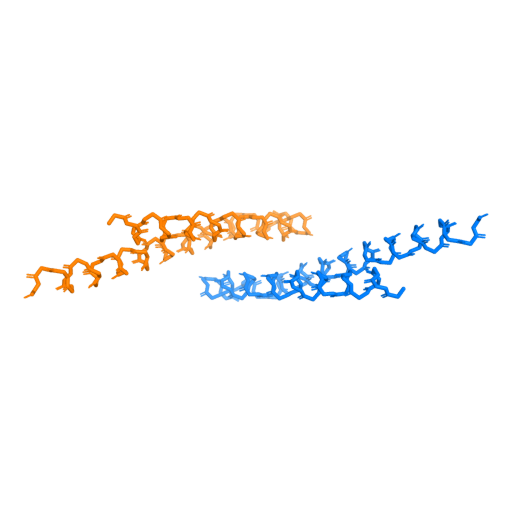.461 0.194 1 98.19 39 ALA B C 1
ATOM 851 O O . ALA B 1 39 ? -8.094 -9.062 1.362 1 98.19 39 ALA B O 1
ATOM 852 N N . LEU B 1 40 ? -8.219 -8.609 -0.809 1 98.31 40 LEU B N 1
ATOM 853 C CA . LEU B 1 40 ? -8.406 -7.172 -0.635 1 98.31 40 LEU B CA 1
ATOM 854 C C . LEU B 1 40 ? -9.703 -6.883 0.107 1 98.31 40 LEU B C 1
ATOM 856 O O . LEU B 1 40 ? -9.727 -6.082 1.045 1 98.31 40 LEU B O 1
ATOM 860 N N . ILE B 1 41 ? -10.781 -7.531 -0.276 1 98.25 41 ILE B N 1
ATOM 861 C CA . ILE B 1 41 ? -12.086 -7.332 0.344 1 98.25 41 ILE B CA 1
ATOM 862 C C . ILE B 1 41 ? -12.016 -7.711 1.822 1 98.25 41 ILE B C 1
ATOM 864 O O . ILE B 1 41 ? -12.484 -6.961 2.682 1 98.25 41 ILE B O 1
ATOM 868 N N . GLU B 1 42 ? -11.414 -8.773 2.098 1 98.06 42 GLU B N 1
ATOM 869 C CA . GLU B 1 42 ? -11.281 -9.211 3.484 1 98.06 42 GLU B CA 1
ATOM 870 C C . GLU B 1 42 ? -10.461 -8.211 4.297 1 98.06 42 GLU B C 1
ATOM 872 O O . GLU B 1 42 ? -10.758 -7.957 5.465 1 98.06 42 GLU B O 1
ATOM 877 N N . ASN B 1 43 ? -9.43 -7.707 3.682 1 97.75 43 ASN B N 1
ATOM 878 C CA . ASN B 1 43 ? -8.617 -6.711 4.367 1 97.75 43 ASN B CA 1
ATOM 879 C C . ASN B 1 43 ? -9.391 -5.422 4.617 1 97.75 43 ASN B C 1
ATOM 881 O O . ASN B 1 43 ? -9.273 -4.816 5.68 1 97.75 43 ASN B O 1
ATOM 885 N N . MET B 1 44 ? -10.172 -4.969 3.658 1 97.25 44 MET B N 1
ATOM 886 C CA . MET B 1 44 ? -10.977 -3.76 3.816 1 97.25 44 MET B CA 1
ATOM 887 C C . MET B 1 44 ? -12.023 -3.938 4.914 1 97.25 44 MET B C 1
ATOM 889 O O . MET B 1 44 ? -12.32 -2.996 5.652 1 97.25 44 MET B O 1
ATOM 893 N N . GLU B 1 45 ? -12.508 -5.121 5.047 1 96.69 45 GLU B N 1
ATOM 894 C CA . GLU B 1 45 ? -13.422 -5.445 6.137 1 96.69 45 GLU B CA 1
ATOM 895 C C . GLU B 1 45 ? -12.727 -5.355 7.492 1 96.69 45 GLU B C 1
ATOM 897 O O . GLU B 1 45 ? -13.297 -4.828 8.453 1 96.69 45 GLU B O 1
ATOM 902 N N . ASP B 1 46 ? -11.609 -5.895 7.527 1 96.5 46 ASP B N 1
ATOM 903 C CA . ASP B 1 46 ? -10.844 -5.832 8.766 1 96.5 46 ASP B CA 1
ATOM 904 C C . ASP B 1 46 ? -10.539 -4.387 9.148 1 96.5 46 ASP B C 1
ATOM 906 O O . ASP B 1 46 ? -10.578 -4.031 10.328 1 96.5 46 ASP B O 1
ATOM 910 N N . LEU B 1 47 ? -10.141 -3.604 8.172 1 95.94 47 LEU B N 1
ATOM 911 C CA . LEU B 1 47 ? -9.875 -2.189 8.414 1 95.94 47 LEU B CA 1
ATOM 912 C C . LEU B 1 47 ? -11.117 -1.477 8.922 1 95.94 47 LEU B C 1
ATOM 914 O O . LEU B 1 47 ? -11.031 -0.643 9.828 1 95.94 47 LEU B O 1
ATOM 918 N N . GLU B 1 48 ? -12.234 -1.802 8.398 1 95.06 48 GLU B N 1
ATOM 919 C CA . GLU B 1 48 ? -13.492 -1.191 8.828 1 95.06 48 GLU B CA 1
ATOM 920 C C . GLU B 1 48 ? -13.797 -1.529 10.281 1 95.06 48 GLU B C 1
ATOM 922 O O . GLU B 1 48 ? -14.195 -0.657 11.062 1 95.06 48 GLU B O 1
ATOM 927 N N . LYS B 1 49 ? -13.617 -2.721 10.578 1 94.81 49 LYS B N 1
ATOM 928 C CA . LYS B 1 49 ? -13.867 -3.156 11.953 1 94.81 49 LYS B CA 1
ATOM 929 C C . LYS B 1 49 ? -12.977 -2.408 12.938 1 94.81 49 LYS B C 1
ATOM 931 O O . LYS B 1 49 ? -13.406 -2.068 14.039 1 94.81 49 LYS B O 1
ATOM 936 N N . GLN B 1 50 ? -11.797 -2.219 12.555 1 91.69 50 GLN B N 1
ATOM 937 C CA . GLN B 1 50 ? -10.859 -1.505 13.406 1 91.69 50 GLN B CA 1
ATOM 938 C C . GLN B 1 50 ? -11.305 -0.067 13.648 1 91.69 50 GLN B C 1
ATOM 940 O O . GLN B 1 50 ? -11.102 0.484 14.727 1 91.69 50 GLN B O 1
ATOM 945 N N . VAL B 1 51 ? -11.898 0.551 12.578 1 91.56 51 VAL B N 1
ATOM 946 C CA . VAL B 1 51 ? -12.422 1.905 12.719 1 91.56 51 VAL B CA 1
ATOM 947 C C . VAL B 1 51 ? -13.547 1.922 13.758 1 91.56 51 VAL B C 1
ATOM 949 O O . VAL B 1 51 ? -13.578 2.795 14.625 1 91.56 51 VAL B O 1
ATOM 952 N N . TYR B 1 52 ? -14.43 0.924 13.695 1 88.81 52 TYR B N 1
ATOM 953 C CA . TYR B 1 52 ? -15.539 0.852 14.641 1 88.81 52 TYR B CA 1
ATOM 954 C C . TYR B 1 52 ? -15.023 0.689 16.062 1 88.81 52 TYR B C 1
ATOM 956 O O . TYR B 1 52 ? -15.555 1.305 17 1 88.81 52 TYR B O 1
ATOM 964 N N . GLU B 1 53 ? -14.055 -0.169 16.172 1 90.25 53 GLU B N 1
ATOM 965 C CA . GLU B 1 53 ? -13.492 -0.385 17.5 1 90.25 53 GLU B CA 1
ATOM 966 C C . GLU B 1 53 ? -12.938 0.913 18.094 1 90.25 53 GLU B C 1
ATOM 968 O O . GLU B 1 53 ? -13.094 1.179 19.281 1 90.25 53 GLU B O 1
ATOM 973 N N . GLN B 1 54 ? -12.391 1.707 17.266 1 89.44 54 GLN B N 1
ATOM 974 C CA . GLN B 1 54 ? -11.812 2.967 17.719 1 89.44 54 GLN B CA 1
ATOM 975 C C . GLN B 1 54 ? -12.891 3.979 18.078 1 89.44 54 GLN B C 1
ATOM 977 O O . GLN B 1 54 ? -12.734 4.746 19.031 1 89.44 54 GLN B O 1
ATOM 982 N N . VAL B 1 55 ? -13.93 3.986 17.312 1 87.56 55 VAL B N 1
ATOM 983 C CA . VAL B 1 55 ? -15.039 4.891 17.578 1 87.56 55 VAL B CA 1
ATOM 984 C C . VAL B 1 55 ? -15.734 4.484 18.875 1 87.56 55 VAL B C 1
ATOM 986 O O . VAL B 1 55 ? -16.109 5.34 19.672 1 87.56 55 VAL B O 1
ATOM 989 N N . ASP B 1 56 ? -15.945 3.164 19.078 1 85.31 56 ASP B N 1
ATOM 990 C CA . ASP B 1 56 ? -16.578 2.656 20.281 1 85.31 56 ASP B CA 1
ATOM 991 C C . ASP B 1 56 ? -15.797 3.049 21.531 1 85.31 56 ASP B C 1
ATOM 993 O O . ASP B 1 56 ? -16.375 3.426 22.547 1 85.31 56 ASP B O 1
ATOM 997 N N . VAL B 1 57 ? -14.547 2.885 21.406 1 85.19 57 VAL B N 1
ATOM 998 C CA . VAL B 1 57 ? -13.695 3.215 22.547 1 85.19 57 VAL B CA 1
ATOM 999 C C . VAL B 1 57 ? -13.812 4.707 22.859 1 85.19 57 VAL B C 1
ATOM 1001 O O . VAL B 1 57 ? -13.852 5.098 24.031 1 85.19 57 VAL B O 1
ATOM 1004 N N . TYR B 1 58 ? -13.875 5.449 21.781 1 83.94 58 TYR B N 1
ATOM 1005 C CA . TYR B 1 58 ? -13.992 6.891 21.953 1 83.94 58 TYR B CA 1
ATOM 1006 C C . TYR B 1 58 ? -15.328 7.258 22.578 1 83.94 58 TYR B C 1
ATOM 1008 O O . TYR B 1 58 ? -15.391 8.117 23.469 1 83.94 58 TYR B O 1
ATOM 1016 N N . LEU B 1 59 ? -16.391 6.652 22.141 1 83.25 59 LEU B N 1
ATOM 1017 C CA . LEU B 1 59 ? -17.719 6.922 22.703 1 83.25 59 LEU B CA 1
ATOM 1018 C C . LEU B 1 59 ? -17.781 6.5 24.156 1 83.25 59 LEU B C 1
ATOM 1020 O O . LEU B 1 59 ? -18.391 7.191 24.984 1 83.25 59 LEU B O 1
ATOM 1024 N N . ASP B 1 60 ? -17.25 5.402 24.562 1 84.38 60 ASP B N 1
ATOM 1025 C CA . ASP B 1 60 ? -17.219 4.934 25.938 1 84.38 60 ASP B CA 1
ATOM 1026 C C . ASP B 1 60 ? -16.469 5.914 26.844 1 84.38 60 ASP B C 1
ATOM 1028 O O . ASP B 1 60 ? -16.812 6.086 28.016 1 84.38 60 ASP B O 1
ATOM 1032 N N . THR B 1 61 ? -15.469 6.523 26.266 1 81.19 61 THR B N 1
ATOM 1033 C CA . THR B 1 61 ? -14.633 7.449 27.031 1 81.19 61 THR B CA 1
ATOM 1034 C C . THR B 1 61 ? -15.383 8.75 27.312 1 81.19 61 THR B C 1
ATOM 1036 O O . THR B 1 61 ? -15.172 9.391 28.344 1 81.19 61 THR B O 1
ATOM 1039 N N . ILE B 1 62 ? -16.281 9.102 26.391 1 78.06 62 ILE B N 1
ATOM 1040 C CA . ILE B 1 62 ? -17 10.359 26.562 1 78.06 62 ILE B CA 1
ATOM 1041 C C . ILE B 1 62 ? -18.281 10.125 27.375 1 78.06 62 ILE B C 1
ATOM 1043 O O . ILE B 1 62 ? -18.734 11.023 28.078 1 78.06 62 ILE B O 1
ATOM 1047 N N . CYS B 1 63 ? -18.875 9.031 27.359 1 73.94 63 CYS B N 1
ATOM 1048 C CA . CYS B 1 63 ? -20.141 8.727 28 1 73.94 63 CYS B CA 1
ATOM 1049 C C . CYS B 1 63 ? -19.938 8.289 29.453 1 73.94 63 CYS B C 1
ATOM 1051 O O . CYS B 1 63 ? -20.859 8.328 30.266 1 73.94 63 CYS B O 1
ATOM 1053 N N . ASP B 1 64 ? -18.859 7.844 29.859 1 62.28 64 ASP B N 1
ATOM 1054 C CA . ASP B 1 64 ? -18.547 7.613 31.266 1 62.28 64 ASP B CA 1
ATOM 1055 C C . ASP B 1 64 ? -18.141 8.906 31.969 1 62.28 64 ASP B C 1
ATOM 1057 O O . ASP B 1 64 ? -18.453 9.125 33.125 1 62.28 64 ASP B O 1
#

Foldseek 3Di:
DVVLVVLVVVLVVVLVVLVVVLVVVCVVPVVCVVVSVVVSVVVSVVSVVVSVVVVVVVVVVVVD/DVVLVVLVVVLVVVLVVLVVVLVVVCVVPVVCVVVSVVVSVVVSVVSVVVSVVVVVVVVVVVVD

pLDDT: mean 92.43, std 8.54, range [61.78, 98.81]

Nearest PDB structures (foldseek):
  6swg-assembly1_B  TM=9.913E-01  e=6.049E-03  Homo sapiens
  8dbp-assembly1_M  TM=7.639E-01  e=2.298E+00  Escherichia coli
  8apj-assembly1_V1  TM=8.052E-01  e=3.770E+00  Trypanosoma brucei brucei
  8ap6-assembly1_U1  TM=8.090E-01  e=6.184E+00  Trypanosoma brucei brucei
  8apb-assembly1_T1  TM=7.362E-01  e=4.661E+00  Trypanosoma brucei brucei

InterPro domains:
  IPR028851 Periphilin-1 [PTHR15836] (3-60)
  IPR057603 Periphilin-1, C-terminal domain [PF25234] (3-58)

Organism: Ancylostoma caninum (NCBI:txid29170)

Solvent-accessible surface area (backbone atoms only — not comparable to full-atom values): 6982 Å² total; per-residue (Å²): 112,71,61,56,52,52,46,50,52,50,50,52,53,49,52,49,51,46,50,52,48,51,50,56,37,25,73,66,40,64,86,45,42,68,62,49,50,53,29,49,53,54,50,51,50,52,54,50,52,52,47,50,53,52,48,52,52,50,50,54,64,69,74,105,113,70,61,59,52,53,46,49,52,51,48,51,53,49,53,50,52,48,51,52,49,50,49,56,37,26,73,68,40,62,86,44,41,69,64,49,50,53,28,48,52,54,50,52,50,52,53,50,52,52,49,51,54,51,48,50,54,51,50,54,66,70,72,105

Secondary structure (DSSP, 8-state):
-HHHHHHHHHHHHHHHHHHHHHHHHHHH-GGGHHHHHHHHHHHHHHHHHHHHHHHHHHHHHHH-/-HHHHHHHHHHHHHHHHHHHHHHHHHHH-GGGHHHHHHHHHHHHHHHHHHHHHHHHHHHHHHH-